Protein AF-A0A497XQN8-F1 (afdb_monomer)

InterPro domains:
  IPR003660 HAMP domain [PF00672] (72-119)
  IPR003660 HAMP domain [PS50885] (72-124)
  IPR003660 HAMP domain [SM00304] (72-124)

pLDDT: mean 87.76, std 8.22, range [44.38, 94.75]

Sequence (127 aa):
MSGKSVIKKIMSIVILGSVMGAAFVGMLTYFALVQGGVKDDLALRYSVGLAVFMELLWLVGPILGIKLMIEKLILSKINHITELMDKVSTGEVDVSVEVKGNDEIAQLAEAFEKIRLSIKALYEMVE

Solvent-accessible surface area (backbone atoms only — not comparable to full-atom values): 7000 Å² total; per-residue (Å²): 134,88,76,76,53,66,65,59,53,53,51,50,51,53,54,53,50,51,55,51,49,34,51,50,53,18,50,54,45,25,54,53,32,45,75,68,70,41,56,68,72,59,20,49,55,52,17,50,51,50,24,54,51,50,50,54,49,61,53,52,51,54,54,53,48,51,52,54,47,44,46,64,71,46,50,50,55,52,51,52,52,50,54,52,50,54,39,40,73,74,66,50,50,84,70,79,65,83,66,66,76,91,48,73,66,21,55,50,36,48,54,49,37,55,51,43,53,52,51,36,55,53,53,68,72,73,110

Structure (mmCIF, N/CA/C/O backbone):
data_AF-A0A497XQN8-F1
#
_entry.id   AF-A0A497XQN8-F1
#
loop_
_atom_site.group_PDB
_atom_site.id
_atom_site.type_symbol
_atom_site.label_atom_id
_atom_site.label_alt_id
_atom_site.label_comp_id
_atom_site.label_asym_id
_atom_site.label_entity_id
_atom_site.label_seq_id
_atom_site.pdbx_PDB_ins_code
_atom_site.Cartn_x
_atom_site.Cartn_y
_atom_site.Cartn_z
_atom_site.occupancy
_atom_site.B_iso_or_equiv
_atom_site.auth_seq_id
_atom_site.auth_comp_id
_atom_site.auth_asym_id
_atom_site.auth_atom_id
_ato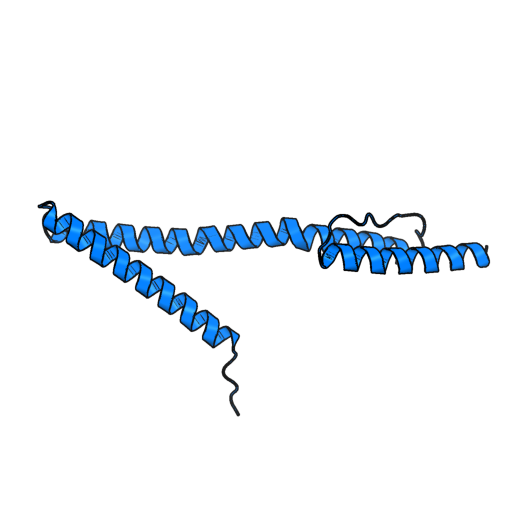m_site.pdbx_PDB_model_num
ATOM 1 N N . MET A 1 1 ? 29.308 -2.731 20.006 1.00 44.38 1 MET A N 1
ATOM 2 C CA . MET A 1 1 ? 29.040 -3.673 18.895 1.00 44.38 1 MET A CA 1
ATOM 3 C C . MET A 1 1 ? 28.025 -3.036 17.956 1.00 44.38 1 MET A C 1
ATOM 5 O O . MET A 1 1 ? 26.883 -2.848 18.346 1.00 44.38 1 MET A O 1
ATOM 9 N N . SER A 1 2 ? 28.461 -2.613 16.766 1.00 49.22 2 SER A N 1
ATOM 10 C CA . SER A 1 2 ? 27.615 -1.951 15.762 1.00 49.22 2 SER A CA 1
ATOM 11 C C . SER A 1 2 ? 26.771 -3.001 15.034 1.00 49.22 2 SER A C 1
ATOM 13 O O . SER A 1 2 ? 27.232 -3.644 14.089 1.00 49.22 2 SER A O 1
ATOM 15 N N . GLY A 1 3 ? 25.558 -3.247 15.532 1.00 52.50 3 GLY A N 1
ATOM 16 C CA . GLY A 1 3 ? 24.591 -4.117 14.872 1.00 52.50 3 GLY A CA 1
ATOM 17 C C . GLY A 1 3 ? 24.141 -3.468 13.569 1.00 52.50 3 GLY A C 1
ATOM 18 O O . GLY A 1 3 ? 23.325 -2.551 13.580 1.00 52.50 3 GLY A O 1
ATOM 19 N N . LYS A 1 4 ? 24.695 -3.905 12.433 1.00 60.03 4 LYS A N 1
ATOM 20 C CA . LYS A 1 4 ? 24.208 -3.496 11.111 1.00 60.03 4 LYS A CA 1
ATOM 21 C C . LYS A 1 4 ? 22.720 -3.859 11.030 1.00 60.03 4 LYS A C 1
ATOM 23 O O . LYS A 1 4 ? 22.386 -5.038 10.976 1.00 60.03 4 LYS A O 1
ATOM 28 N N . SER A 1 5 ? 21.852 -2.844 11.062 1.00 81.38 5 SER A N 1
ATOM 29 C CA . SER A 1 5 ? 20.394 -2.998 11.017 1.00 81.38 5 SER A CA 1
ATOM 30 C C . SER A 1 5 ? 19.988 -3.908 9.855 1.00 81.38 5 SER A C 1
ATOM 32 O O . SER A 1 5 ? 20.374 -3.667 8.708 1.00 81.38 5 SER A O 1
ATOM 34 N N . VAL A 1 6 ? 19.220 -4.959 10.154 1.00 79.19 6 VAL A N 1
ATOM 35 C CA . VAL A 1 6 ? 18.721 -5.944 9.177 1.00 79.19 6 VAL A CA 1
ATOM 36 C C . VAL A 1 6 ? 17.973 -5.248 8.035 1.00 79.19 6 VAL A C 1
ATOM 38 O O . VAL A 1 6 ? 18.141 -5.621 6.877 1.00 79.19 6 VAL A O 1
ATOM 41 N N . ILE A 1 7 ? 17.267 -4.154 8.339 1.00 73.88 7 ILE A N 1
ATOM 42 C CA . ILE A 1 7 ? 16.586 -3.303 7.355 1.00 73.88 7 ILE A CA 1
ATOM 43 C C . ILE A 1 7 ? 17.583 -2.731 6.342 1.00 73.88 7 ILE A C 1
ATOM 45 O O . ILE A 1 7 ? 17.346 -2.803 5.142 1.00 73.88 7 ILE A O 1
ATOM 49 N N . LYS A 1 8 ? 18.747 -2.238 6.789 1.00 79.88 8 LYS A N 1
ATOM 50 C CA . LYS A 1 8 ? 19.790 -1.714 5.889 1.00 79.88 8 LYS A CA 1
ATOM 51 C C . LYS A 1 8 ? 20.339 -2.803 4.964 1.00 79.88 8 LYS A C 1
ATOM 53 O O . LYS A 1 8 ? 20.665 -2.518 3.815 1.00 79.88 8 LYS A O 1
ATOM 58 N N . LYS A 1 9 ? 20.419 -4.048 5.445 1.00 82.94 9 LYS A N 1
ATOM 59 C CA . LYS A 1 9 ? 20.864 -5.200 4.648 1.00 82.94 9 LYS A CA 1
ATOM 60 C C . LYS A 1 9 ? 19.821 -5.580 3.592 1.00 82.94 9 LYS A C 1
ATOM 62 O O . LYS A 1 9 ? 20.185 -5.716 2.429 1.00 82.94 9 LYS A O 1
ATOM 67 N N . ILE A 1 10 ? 18.543 -5.666 3.968 1.00 77.56 10 ILE A N 1
ATOM 68 C CA . ILE A 1 10 ? 17.438 -5.932 3.030 1.00 77.56 10 ILE A CA 1
ATOM 69 C C . ILE A 1 10 ? 17.361 -4.824 1.975 1.00 77.56 10 ILE A C 1
ATOM 71 O O . ILE A 1 10 ? 17.403 -5.117 0.785 1.00 77.56 10 ILE A O 1
ATOM 75 N N . MET A 1 11 ? 17.372 -3.556 2.394 1.00 76.69 11 MET A N 1
ATOM 76 C CA . MET A 1 11 ? 17.374 -2.409 1.479 1.00 76.69 11 MET A CA 1
ATOM 77 C C . MET A 1 11 ? 18.563 -2.438 0.517 1.00 76.69 11 MET A C 1
ATOM 79 O O . MET A 1 11 ? 18.392 -2.174 -0.668 1.00 76.69 11 MET A O 1
ATOM 83 N N . SER A 1 12 ? 19.757 -2.811 0.995 1.00 83.19 12 SER A N 1
ATOM 84 C CA . SER A 1 12 ? 20.922 -2.943 0.115 1.00 83.19 12 SER A CA 1
ATOM 85 C C . SER A 1 12 ? 20.739 -4.033 -0.939 1.00 83.19 12 SER A C 1
ATOM 87 O O . SER A 1 12 ? 21.109 -3.811 -2.082 1.00 83.19 12 SER A O 1
ATOM 89 N N . ILE A 1 13 ? 20.122 -5.168 -0.591 1.00 86.38 13 ILE A N 1
ATOM 90 C CA . ILE A 1 13 ? 19.871 -6.270 -1.531 1.00 86.38 13 ILE A CA 1
ATOM 91 C C . ILE A 1 13 ? 18.842 -5.844 -2.583 1.00 86.38 13 ILE A C 1
ATOM 93 O O . ILE A 1 13 ? 19.046 -6.094 -3.767 1.00 86.38 13 ILE A O 1
ATOM 97 N N . VAL A 1 14 ? 17.768 -5.170 -2.162 1.00 82.12 14 VAL A N 1
ATOM 98 C CA . VAL A 1 14 ? 16.698 -4.712 -3.061 1.00 82.12 14 VAL A CA 1
ATOM 99 C C . VAL A 1 14 ? 17.218 -3.670 -4.050 1.00 82.12 14 VAL A C 1
ATOM 101 O O . VAL A 1 14 ? 17.009 -3.820 -5.250 1.00 82.12 14 VAL A O 1
ATOM 104 N N . ILE A 1 15 ? 17.944 -2.653 -3.572 1.00 84.12 15 ILE A N 1
ATOM 105 C CA . ILE A 1 15 ? 18.507 -1.611 -4.444 1.00 84.12 15 ILE A CA 1
ATOM 106 C C . ILE A 1 15 ? 19.513 -2.222 -5.421 1.00 84.12 15 ILE A C 1
ATOM 108 O O . ILE A 1 15 ? 19.459 -1.932 -6.614 1.00 84.12 15 ILE A O 1
ATOM 112 N N . LEU A 1 16 ? 20.407 -3.094 -4.941 1.00 87.81 16 LEU A N 1
ATOM 113 C CA . LEU A 1 16 ? 21.399 -3.734 -5.806 1.00 87.81 16 LEU A CA 1
ATOM 114 C C . LEU A 1 16 ? 20.725 -4.601 -6.878 1.00 87.81 16 LEU A C 1
ATOM 116 O O . LEU A 1 16 ? 21.114 -4.542 -8.040 1.00 87.81 16 LEU A O 1
ATOM 120 N N . GLY A 1 17 ? 19.697 -5.366 -6.498 1.00 86.38 17 GLY A N 1
ATOM 121 C CA . GLY A 1 17 ? 18.921 -6.196 -7.416 1.00 86.38 17 GLY A CA 1
ATOM 122 C C . GLY A 1 17 ? 18.180 -5.383 -8.478 1.00 86.38 17 GLY A C 1
ATOM 123 O O . GLY A 1 17 ? 18.216 -5.758 -9.646 1.00 86.38 17 GLY A O 1
ATOM 124 N N . SER A 1 18 ? 17.575 -4.254 -8.094 1.00 85.75 18 SER A N 1
ATOM 125 C CA . SER A 1 18 ? 16.883 -3.339 -9.016 1.00 85.75 18 SER A CA 1
ATOM 126 C C . SER A 1 18 ? 17.848 -2.765 -10.055 1.00 85.75 18 SER A C 1
ATOM 128 O O . SER A 1 18 ? 17.666 -2.957 -11.256 1.00 85.75 18 SER A O 1
ATOM 130 N N . VAL A 1 19 ? 18.970 -2.201 -9.593 1.00 88.19 19 VAL A N 1
ATOM 131 C CA . VAL A 1 19 ? 20.009 -1.634 -10.467 1.00 88.19 19 VAL A CA 1
ATOM 132 C C . VAL A 1 19 ? 20.600 -2.697 -11.396 1.00 88.19 19 VAL A C 1
ATOM 134 O O . VAL A 1 19 ? 20.778 -2.446 -12.588 1.00 88.19 19 VAL A O 1
ATOM 137 N N . MET A 1 20 ? 20.884 -3.897 -10.878 1.00 90.88 20 MET A N 1
ATOM 138 C CA . MET A 1 20 ? 21.375 -5.008 -11.697 1.00 90.88 20 MET A CA 1
ATOM 139 C C . MET A 1 20 ? 20.348 -5.457 -12.741 1.00 90.88 20 MET A C 1
ATOM 141 O O . MET A 1 20 ? 20.723 -5.711 -13.885 1.00 90.88 20 MET A O 1
ATOM 145 N N . GLY A 1 21 ? 19.069 -5.536 -12.370 1.00 87.94 21 GLY A N 1
ATOM 146 C CA . GLY A 1 21 ? 17.981 -5.877 -13.282 1.00 87.94 21 GLY A CA 1
ATOM 147 C C . GLY A 1 21 ? 17.843 -4.859 -14.412 1.00 87.94 21 GLY A C 1
ATOM 148 O O . GLY A 1 21 ? 17.831 -5.244 -15.581 1.00 87.94 21 GLY A O 1
ATOM 149 N N . ALA A 1 22 ? 17.831 -3.565 -14.087 1.00 88.44 22 ALA A N 1
ATOM 150 C CA . ALA A 1 22 ? 17.770 -2.497 -15.081 1.00 88.44 22 ALA A CA 1
ATOM 151 C C . ALA A 1 22 ? 18.981 -2.508 -16.022 1.00 88.44 22 ALA A C 1
ATOM 153 O O . ALA A 1 22 ? 18.818 -2.401 -17.239 1.00 88.44 22 ALA A O 1
ATOM 154 N N . ALA A 1 23 ? 20.189 -2.700 -15.483 1.00 89.94 23 ALA A N 1
ATOM 155 C CA . ALA A 1 23 ? 21.399 -2.826 -16.291 1.00 89.94 23 ALA A CA 1
ATOM 156 C C . ALA A 1 23 ? 21.329 -4.036 -17.236 1.00 89.94 23 ALA A C 1
ATOM 158 O O . ALA A 1 23 ? 21.678 -3.922 -18.411 1.00 89.94 23 ALA A O 1
ATOM 159 N N . PHE A 1 24 ? 20.831 -5.176 -16.750 1.00 92.75 24 PHE A N 1
ATOM 160 C CA . PHE A 1 24 ? 20.661 -6.387 -17.549 1.00 92.75 24 PHE A CA 1
ATOM 161 C C . PHE A 1 24 ? 19.637 -6.197 -18.676 1.00 92.75 24 PHE A C 1
ATOM 163 O O . PHE A 1 24 ? 19.925 -6.521 -19.827 1.00 92.75 24 PHE A O 1
ATOM 170 N N . VAL A 1 25 ? 18.474 -5.607 -18.384 1.00 89.94 25 VAL A N 1
ATOM 171 C CA . VAL A 1 25 ? 17.455 -5.289 -19.400 1.00 89.94 25 VAL A CA 1
ATOM 172 C C . VAL A 1 25 ? 17.994 -4.289 -20.423 1.00 89.94 25 VAL A C 1
ATOM 174 O O . VAL A 1 25 ? 17.831 -4.499 -21.626 1.00 89.94 25 VAL A O 1
ATOM 177 N N . GLY A 1 26 ? 18.686 -3.238 -19.976 1.00 92.00 26 GLY A N 1
ATOM 178 C CA . GLY A 1 26 ? 19.340 -2.275 -20.863 1.00 92.00 26 GLY A CA 1
ATOM 179 C C . GLY A 1 26 ? 20.362 -2.945 -21.782 1.00 92.00 26 GLY A C 1
ATOM 180 O O . GLY A 1 26 ? 20.351 -2.716 -22.991 1.00 92.00 26 GLY A O 1
ATOM 181 N N . MET A 1 27 ? 21.185 -3.844 -21.240 1.00 94.00 27 MET A N 1
ATOM 182 C CA . MET A 1 27 ? 22.154 -4.626 -22.009 1.00 94.00 27 MET A CA 1
ATOM 183 C C . MET A 1 27 ? 21.470 -5.517 -23.054 1.00 94.00 27 MET A C 1
ATOM 185 O O . MET A 1 27 ? 21.839 -5.468 -24.225 1.00 94.00 27 MET A O 1
ATOM 189 N N . LEU A 1 28 ? 20.446 -6.287 -22.674 1.00 94.19 28 LEU A N 1
ATOM 190 C CA . LEU A 1 28 ? 19.702 -7.137 -23.613 1.00 94.19 28 LEU A CA 1
ATOM 191 C C . LEU A 1 28 ? 19.049 -6.324 -24.733 1.00 94.19 28 LEU A C 1
ATOM 193 O O . LEU A 1 28 ? 19.123 -6.703 -25.901 1.00 94.19 28 LEU A O 1
ATOM 197 N N . THR A 1 29 ? 18.451 -5.186 -24.383 1.00 92.50 29 THR A N 1
ATOM 198 C CA . THR A 1 29 ? 17.802 -4.296 -25.352 1.00 92.50 29 THR A CA 1
ATOM 199 C C . THR A 1 29 ? 18.828 -3.706 -26.318 1.00 92.50 29 THR A C 1
ATOM 201 O O . THR A 1 29 ? 18.582 -3.655 -27.520 1.00 92.50 29 THR A O 1
ATOM 204 N N . TYR A 1 30 ? 20.006 -3.319 -25.819 1.00 94.31 30 TYR A N 1
ATOM 205 C CA . TYR A 1 30 ? 21.114 -2.860 -26.657 1.00 94.31 30 TYR A CA 1
ATOM 206 C C . TYR A 1 30 ? 21.540 -3.932 -27.667 1.00 94.31 30 TYR A C 1
ATOM 208 O O . TYR A 1 30 ? 21.566 -3.663 -28.867 1.00 94.31 30 TYR A O 1
ATOM 216 N N . PHE A 1 31 ? 21.802 -5.158 -27.201 1.00 94.62 31 PHE A N 1
ATOM 217 C CA . PHE A 1 31 ? 22.186 -6.263 -28.084 1.00 94.62 31 PHE A CA 1
ATOM 218 C C . PHE A 1 31 ? 21.113 -6.572 -29.130 1.00 94.62 31 PHE A C 1
ATOM 220 O O . PHE A 1 31 ? 21.446 -6.775 -30.298 1.00 94.62 31 PHE A O 1
ATOM 227 N N . ALA A 1 32 ? 19.838 -6.564 -28.739 1.00 94.00 32 ALA A N 1
ATOM 228 C CA . ALA A 1 32 ? 18.729 -6.783 -29.660 1.00 94.00 32 ALA A CA 1
ATOM 229 C C . ALA A 1 32 ? 18.659 -5.702 -30.757 1.00 94.00 32 ALA A C 1
ATOM 231 O O . ALA A 1 32 ? 18.450 -6.025 -31.925 1.00 94.00 32 ALA A O 1
ATOM 232 N N . LEU A 1 33 ? 18.881 -4.430 -30.408 1.00 93.62 33 LEU A N 1
ATOM 233 C CA . LEU A 1 33 ? 18.865 -3.318 -31.366 1.00 93.62 33 LEU A CA 1
ATOM 234 C C . LEU A 1 33 ? 20.049 -3.368 -32.340 1.00 93.62 33 LEU A C 1
ATOM 236 O O . LEU A 1 33 ? 19.856 -3.166 -33.539 1.00 93.62 33 LEU A O 1
ATOM 240 N N . VAL A 1 34 ? 21.250 -3.683 -31.846 1.00 93.88 34 VAL A N 1
ATOM 241 C CA . VAL A 1 34 ? 22.446 -3.837 -32.692 1.00 93.88 34 VAL A CA 1
ATOM 242 C C . VAL A 1 34 ? 22.272 -5.004 -33.669 1.00 93.88 34 VAL A C 1
ATOM 244 O O . VAL A 1 34 ? 22.537 -4.849 -34.860 1.00 93.88 34 VAL A O 1
ATOM 247 N N . GLN A 1 35 ? 21.745 -6.150 -33.214 1.00 93.38 35 GLN A N 1
ATOM 248 C CA . GLN A 1 35 ? 21.421 -7.273 -34.109 1.00 93.38 35 GLN A CA 1
ATOM 249 C C . GLN A 1 35 ? 20.348 -6.914 -35.148 1.00 93.38 35 GLN A C 1
ATOM 251 O O . GLN A 1 35 ? 20.381 -7.423 -36.265 1.00 93.38 35 GLN A O 1
ATOM 256 N N . GLY A 1 36 ? 19.428 -6.009 -34.807 1.00 92.50 36 GLY A N 1
ATOM 257 C CA . GLY A 1 36 ? 18.419 -5.471 -35.721 1.00 92.50 36 GLY A CA 1
ATOM 258 C C . GLY A 1 36 ? 18.949 -4.470 -36.758 1.00 92.50 36 GLY A C 1
ATOM 259 O O . GLY A 1 36 ? 18.154 -3.942 -37.533 1.00 92.50 36 GLY A O 1
ATOM 260 N N . GLY A 1 37 ? 20.256 -4.182 -36.782 1.00 92.44 37 GLY A N 1
ATOM 261 C CA . GLY A 1 37 ? 20.874 -3.254 -37.737 1.00 92.44 37 GLY A CA 1
ATOM 262 C C . GLY A 1 37 ? 20.723 -1.772 -37.374 1.00 92.44 37 GLY A C 1
ATOM 263 O O . GLY A 1 37 ? 20.950 -0.901 -38.218 1.00 92.44 37 GLY A O 1
ATOM 264 N N . VAL A 1 38 ? 20.338 -1.460 -36.133 1.00 92.81 38 VAL A N 1
ATOM 265 C CA . VAL A 1 38 ? 20.303 -0.081 -35.628 1.00 92.81 38 VAL A CA 1
ATOM 266 C C . VAL A 1 38 ? 21.735 0.397 -35.378 1.00 92.81 38 VAL A C 1
ATOM 268 O O . VAL A 1 38 ? 22.544 -0.327 -34.811 1.00 92.81 38 VAL A O 1
ATOM 271 N N . LYS A 1 39 ? 22.053 1.636 -35.780 1.00 94.19 39 LYS A N 1
ATOM 272 C CA . LYS A 1 39 ? 23.372 2.248 -35.537 1.00 94.19 39 LYS A CA 1
ATOM 273 C C . LYS A 1 39 ? 23.709 2.258 -34.040 1.00 94.19 39 LYS A C 1
ATOM 275 O O . LYS A 1 39 ? 22.853 2.630 -33.241 1.00 94.19 39 LYS A O 1
ATOM 280 N N . ASP A 1 40 ? 24.962 1.971 -33.691 1.00 90.12 40 ASP A N 1
ATOM 281 C CA . ASP A 1 40 ? 25.424 1.815 -32.300 1.00 90.12 40 ASP A CA 1
ATOM 282 C C . ASP A 1 40 ? 25.101 3.008 -31.383 1.00 90.12 40 ASP A C 1
ATOM 284 O O . ASP A 1 40 ? 24.649 2.804 -30.257 1.00 90.12 40 ASP A O 1
ATOM 288 N N . ASP A 1 41 ? 25.267 4.248 -31.870 1.00 89.94 41 ASP A N 1
ATOM 289 C CA . ASP A 1 41 ? 24.864 5.486 -31.167 1.00 89.94 41 ASP A CA 1
ATOM 290 C C . ASP A 1 41 ? 23.388 5.421 -30.756 1.00 89.94 41 ASP A C 1
ATOM 292 O O . ASP A 1 41 ? 23.019 5.603 -29.593 1.00 89.94 41 ASP A O 1
ATOM 296 N N . LEU A 1 42 ? 22.540 5.110 -31.733 1.00 90.75 42 LEU A N 1
ATOM 297 C CA . LEU A 1 42 ? 21.099 5.158 -31.578 1.00 90.75 42 LEU A CA 1
ATOM 298 C C . LEU A 1 42 ? 20.607 3.993 -30.710 1.00 90.75 42 LEU A C 1
ATOM 300 O O . LEU A 1 42 ? 19.728 4.176 -29.866 1.00 90.75 42 LEU A O 1
ATOM 304 N N . ALA A 1 43 ? 21.221 2.818 -30.867 1.00 91.38 43 ALA A N 1
ATOM 305 C CA . ALA A 1 43 ? 20.957 1.638 -30.053 1.00 91.38 43 ALA A CA 1
ATOM 306 C C . ALA A 1 43 ? 21.264 1.891 -28.569 1.00 91.38 43 ALA A C 1
ATOM 308 O O . ALA A 1 43 ? 20.458 1.527 -27.712 1.00 91.38 43 ALA A O 1
ATOM 309 N N . LEU A 1 44 ? 22.383 2.561 -28.262 1.00 91.31 44 LEU A N 1
ATOM 310 C CA . LEU A 1 44 ? 22.759 2.926 -26.893 1.00 91.31 44 LEU A CA 1
ATOM 311 C C . LEU A 1 44 ? 21.757 3.912 -26.271 1.00 91.31 44 LEU A C 1
ATOM 313 O O . LEU A 1 44 ? 21.338 3.746 -25.125 1.00 91.31 44 LEU A O 1
ATOM 317 N N . ARG A 1 45 ? 21.349 4.941 -27.023 1.00 91.88 45 ARG A N 1
ATOM 318 C CA . ARG A 1 45 ? 20.415 5.963 -26.518 1.00 91.88 45 ARG A CA 1
ATOM 319 C C . ARG A 1 45 ? 19.047 5.367 -26.194 1.00 91.88 45 ARG A C 1
ATOM 321 O O . ARG A 1 45 ? 18.492 5.676 -25.139 1.00 91.88 45 ARG A O 1
ATOM 328 N N . TYR A 1 46 ? 18.521 4.495 -27.056 1.00 91.50 46 TYR A N 1
ATOM 329 C CA . TYR A 1 46 ? 17.239 3.835 -26.805 1.00 91.50 46 TYR A CA 1
ATOM 330 C C . TYR A 1 46 ? 17.308 2.821 -25.662 1.00 91.50 46 TYR A C 1
ATOM 332 O O . TYR A 1 46 ? 16.408 2.808 -24.822 1.00 91.50 46 TYR A O 1
ATOM 340 N N . SER A 1 47 ? 18.363 2.005 -25.590 1.00 91.50 47 SER A N 1
ATOM 341 C CA . SER A 1 47 ? 18.484 0.979 -24.550 1.00 91.50 47 SER A CA 1
ATOM 342 C C . SER A 1 47 ? 18.628 1.579 -23.149 1.00 91.50 47 SER A C 1
ATOM 344 O O . SER A 1 47 ? 17.936 1.154 -22.223 1.00 91.50 47 SER A O 1
ATOM 346 N N . VAL A 1 48 ? 19.461 2.613 -22.998 1.00 91.25 48 VAL A N 1
ATOM 347 C CA . VAL A 1 48 ? 19.637 3.329 -21.727 1.00 91.25 48 VAL A CA 1
ATOM 348 C C . VAL A 1 48 ? 18.373 4.103 -21.365 1.00 91.25 48 VAL A C 1
ATOM 350 O O . VAL A 1 48 ? 17.925 4.033 -20.222 1.00 91.25 48 VAL A O 1
ATOM 353 N N . GLY A 1 49 ? 17.765 4.804 -22.328 1.00 91.06 49 GLY A N 1
ATOM 354 C CA . GLY A 1 49 ? 16.531 5.555 -22.093 1.00 91.06 49 GLY A CA 1
ATOM 355 C C . GLY A 1 49 ? 15.395 4.663 -21.586 1.00 91.06 49 GLY A C 1
ATOM 356 O O . GLY A 1 49 ? 14.723 5.011 -20.616 1.00 91.06 49 GLY A O 1
ATOM 357 N N . LEU A 1 50 ? 15.225 3.484 -22.188 1.00 87.94 50 LEU A N 1
ATOM 358 C CA . LEU A 1 50 ? 14.194 2.526 -21.797 1.00 87.94 50 LEU A CA 1
ATOM 359 C C . LEU A 1 50 ? 14.495 1.875 -20.440 1.00 87.94 50 LEU A C 1
ATOM 361 O O . LEU A 1 50 ? 13.587 1.750 -19.623 1.00 87.94 50 LEU A O 1
ATOM 365 N N . ALA A 1 51 ? 15.756 1.530 -20.161 1.00 89.50 51 ALA A N 1
ATOM 366 C CA . ALA A 1 51 ? 16.160 0.984 -18.864 1.00 89.50 51 ALA A CA 1
ATOM 367 C C . ALA A 1 51 ? 15.908 1.974 -17.713 1.00 89.50 51 ALA A C 1
ATOM 369 O O . ALA A 1 51 ? 15.334 1.597 -16.694 1.00 89.50 51 ALA A O 1
ATOM 370 N N . VAL A 1 52 ? 16.265 3.251 -17.895 1.00 89.56 52 VAL A N 1
ATOM 371 C CA . VAL A 1 52 ? 16.009 4.305 -16.898 1.00 89.56 52 VAL A CA 1
ATOM 372 C C . VAL A 1 52 ? 14.510 4.546 -16.722 1.00 89.56 52 VAL A C 1
ATOM 374 O O . VAL A 1 52 ? 14.035 4.676 -15.597 1.00 89.56 52 VAL A O 1
ATOM 377 N N . PHE A 1 53 ? 13.749 4.582 -17.817 1.00 89.12 53 PHE A N 1
ATOM 378 C CA . PHE A 1 53 ? 12.300 4.764 -17.756 1.00 89.12 53 PHE A CA 1
ATOM 379 C C . PHE A 1 53 ? 11.602 3.623 -17.003 1.00 89.12 53 PHE A C 1
ATOM 381 O O . PHE A 1 53 ? 10.749 3.879 -16.152 1.00 89.12 53 PHE A O 1
ATOM 388 N N . MET A 1 54 ? 11.998 2.375 -17.267 1.00 84.56 54 MET A N 1
ATOM 389 C CA . MET A 1 54 ? 11.478 1.204 -16.559 1.00 84.56 54 MET A CA 1
ATOM 390 C C . MET A 1 54 ? 11.850 1.220 -15.075 1.00 84.56 54 MET A C 1
ATOM 392 O O . MET A 1 54 ? 10.987 0.949 -14.244 1.00 84.56 54 MET A O 1
ATOM 396 N N . GLU A 1 55 ? 13.084 1.600 -14.729 1.00 85.38 55 GLU A N 1
ATOM 397 C CA . GLU A 1 55 ? 13.523 1.723 -13.332 1.00 85.38 55 GLU A CA 1
ATOM 398 C C . GLU A 1 55 ? 12.693 2.771 -12.570 1.00 85.38 55 GLU A C 1
ATOM 400 O O . GLU A 1 55 ? 12.243 2.530 -11.449 1.00 85.38 55 GLU A O 1
ATOM 405 N N . LEU A 1 56 ? 12.416 3.919 -13.198 1.00 86.62 56 LEU A N 1
ATOM 406 C CA . LEU A 1 56 ? 11.577 4.967 -12.611 1.00 86.62 56 LEU A CA 1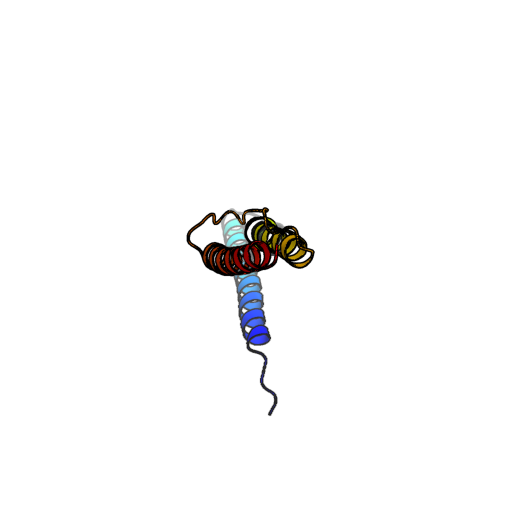
ATOM 407 C C . LEU A 1 56 ? 10.126 4.506 -12.420 1.00 86.62 56 LEU A C 1
ATOM 409 O O . LEU A 1 56 ? 9.548 4.730 -11.353 1.00 86.62 56 LEU A O 1
ATOM 413 N N . LEU A 1 57 ? 9.540 3.839 -13.419 1.00 84.75 57 LEU A N 1
ATOM 414 C CA . LEU A 1 57 ? 8.191 3.274 -13.309 1.00 84.75 57 LEU A CA 1
ATOM 415 C C . LEU A 1 57 ? 8.104 2.210 -12.207 1.00 84.75 57 LEU A C 1
ATOM 417 O O . LEU A 1 57 ? 7.139 2.201 -11.438 1.00 84.75 57 LEU A O 1
ATOM 421 N N . TRP A 1 58 ? 9.113 1.342 -12.114 1.00 80.31 58 TRP A N 1
ATOM 422 C CA . TRP A 1 58 ? 9.177 0.261 -11.132 1.00 80.31 58 TRP A CA 1
ATOM 423 C C . TRP A 1 58 ? 9.414 0.751 -9.703 1.00 80.31 58 TRP A C 1
ATOM 425 O O . TRP A 1 58 ? 8.975 0.113 -8.751 1.00 80.31 58 TRP A O 1
ATOM 435 N N . LEU A 1 59 ? 10.063 1.897 -9.518 1.00 79.00 59 LEU A N 1
ATOM 436 C CA . LEU A 1 59 ? 10.169 2.517 -8.199 1.00 79.00 59 LEU A CA 1
ATOM 437 C C . LEU A 1 59 ? 8.847 3.160 -7.782 1.00 79.00 59 LEU A C 1
ATOM 439 O O . LEU A 1 59 ? 8.357 2.924 -6.681 1.00 79.00 59 LEU A O 1
ATOM 443 N N . VAL A 1 60 ? 8.242 3.968 -8.649 1.00 80.38 60 VAL A N 1
ATOM 444 C CA . VAL A 1 60 ? 7.097 4.800 -8.254 1.00 80.38 60 VAL A CA 1
ATOM 445 C C . VAL A 1 60 ? 5.803 3.987 -8.148 1.00 80.38 60 VAL A C 1
ATOM 447 O O . VAL A 1 60 ? 5.057 4.143 -7.180 1.00 80.38 60 VAL A O 1
ATOM 450 N N . GLY A 1 61 ? 5.536 3.096 -9.107 1.00 82.81 61 GLY A N 1
ATOM 451 C CA . GLY A 1 61 ? 4.270 2.360 -9.193 1.00 82.81 61 GLY A CA 1
ATOM 452 C C . GLY A 1 61 ? 4.004 1.438 -7.993 1.00 82.81 61 GLY A C 1
ATOM 453 O O . GLY A 1 61 ? 3.013 1.636 -7.291 1.00 82.81 61 GLY A O 1
ATOM 454 N N . PRO A 1 62 ? 4.878 0.457 -7.709 1.00 83.25 62 PRO A N 1
ATOM 455 C CA . PRO A 1 62 ? 4.738 -0.461 -6.582 1.00 83.25 62 PRO A CA 1
ATOM 456 C C . PRO A 1 62 ? 4.739 0.239 -5.223 1.00 83.25 62 PRO A C 1
ATOM 458 O O . PRO A 1 62 ? 3.956 -0.142 -4.358 1.00 83.25 62 PRO A O 1
ATOM 461 N N . ILE A 1 63 ? 5.559 1.279 -5.026 1.00 81.75 63 ILE A N 1
ATOM 462 C CA . ILE A 1 63 ? 5.589 2.020 -3.753 1.00 81.75 63 ILE A CA 1
ATOM 463 C C . ILE A 1 63 ? 4.236 2.690 -3.495 1.00 81.75 63 ILE A C 1
ATOM 465 O O . ILE A 1 63 ? 3.658 2.526 -2.418 1.00 81.75 63 ILE A O 1
ATOM 469 N N . LEU A 1 64 ? 3.703 3.412 -4.486 1.00 83.31 64 LEU A N 1
ATOM 470 C CA . LEU A 1 64 ? 2.389 4.043 -4.365 1.00 83.31 64 LEU A CA 1
ATOM 471 C C . LEU A 1 64 ? 1.271 2.999 -4.250 1.00 83.31 64 LEU A C 1
ATOM 473 O O . LEU A 1 64 ? 0.367 3.163 -3.432 1.00 83.31 64 LEU A O 1
ATOM 477 N N . GLY A 1 65 ? 1.358 1.906 -5.009 1.00 87.06 65 GLY A N 1
ATOM 478 C CA . GLY A 1 65 ? 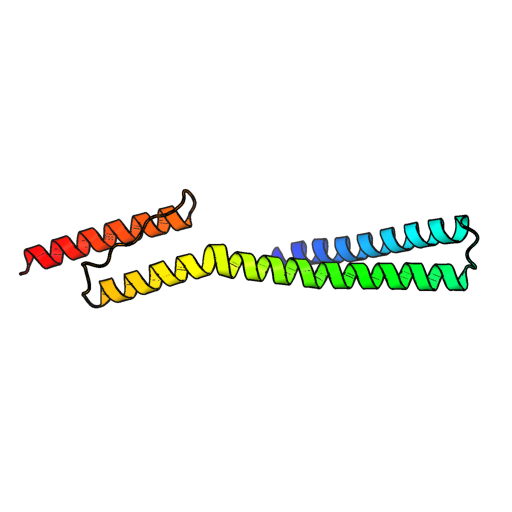0.399 0.805 -4.964 1.00 87.06 65 GLY A CA 1
ATOM 479 C C . GLY A 1 65 ? 0.320 0.159 -3.582 1.00 87.06 65 GLY A C 1
ATOM 480 O O . GLY A 1 65 ? -0.764 0.070 -3.008 1.00 87.06 65 GLY A O 1
ATOM 481 N N . ILE A 1 66 ? 1.465 -0.215 -3.006 1.00 87.00 66 ILE A N 1
ATOM 482 C CA . ILE A 1 66 ? 1.538 -0.805 -1.664 1.00 87.00 66 ILE A CA 1
ATOM 483 C C . ILE A 1 66 ? 1.023 0.183 -0.616 1.00 87.00 66 ILE A C 1
ATOM 485 O O . ILE A 1 66 ? 0.246 -0.217 0.250 1.00 87.00 66 ILE A O 1
ATOM 489 N N . LYS A 1 67 ? 1.384 1.473 -0.708 1.00 84.31 67 LYS A N 1
ATOM 490 C CA . LYS A 1 67 ? 0.863 2.502 0.206 1.00 84.31 67 LYS A CA 1
ATOM 491 C C . LYS A 1 67 ? -0.666 2.535 0.191 1.00 84.31 67 LYS A C 1
ATOM 493 O O . LYS A 1 67 ? -1.283 2.449 1.249 1.00 84.31 67 LYS A O 1
ATOM 498 N N . LEU A 1 68 ? -1.270 2.620 -0.995 1.00 89.69 68 LEU A N 1
ATOM 499 C CA . LEU A 1 68 ? -2.728 2.666 -1.146 1.00 89.69 68 LEU A CA 1
ATOM 500 C C . LEU A 1 68 ? -3.399 1.375 -0.665 1.00 89.69 68 LEU A C 1
ATOM 502 O O . LEU A 1 68 ? -4.472 1.425 -0.064 1.00 89.69 68 LEU A O 1
ATOM 506 N N . MET A 1 69 ? -2.766 0.221 -0.891 1.00 89.19 69 MET A N 1
ATOM 507 C CA . MET A 1 69 ? -3.260 -1.059 -0.389 1.00 89.19 69 MET A CA 1
ATOM 508 C C . MET A 1 69 ? -3.232 -1.120 1.137 1.00 89.19 69 MET A C 1
ATOM 510 O O . MET A 1 69 ? -4.242 -1.485 1.726 1.00 89.19 69 MET A O 1
ATOM 514 N N . ILE A 1 70 ? -2.132 -0.730 1.787 1.00 89.94 70 ILE A N 1
ATOM 515 C CA . ILE A 1 70 ? -2.044 -0.694 3.257 1.00 89.94 70 ILE A CA 1
ATOM 516 C C . ILE A 1 70 ? -3.101 0.254 3.827 1.00 89.94 70 ILE A C 1
ATOM 518 O O . ILE A 1 70 ? -3.817 -0.101 4.764 1.00 89.94 70 ILE A O 1
ATOM 522 N N . GLU A 1 71 ? -3.231 1.441 3.240 1.00 88.94 71 GLU A N 1
ATOM 523 C CA . GLU A 1 71 ? -4.176 2.461 3.688 1.00 88.94 71 GLU A CA 1
ATOM 524 C C . GLU A 1 71 ? -5.625 1.955 3.623 1.00 88.94 71 GLU A C 1
ATOM 526 O O . GLU A 1 71 ? -6.374 2.059 4.598 1.00 88.94 71 GLU A O 1
ATOM 531 N N . LYS A 1 72 ? -5.995 1.301 2.517 1.00 89.06 72 LYS A N 1
ATOM 532 C CA . LYS A 1 72 ? -7.355 0.797 2.298 1.00 89.06 72 LYS A CA 1
ATOM 533 C C . LYS A 1 72 ? -7.656 -0.522 3.014 1.00 89.06 72 LYS A C 1
ATOM 535 O O . LYS A 1 72 ? -8.773 -0.715 3.482 1.00 89.06 72 LYS A O 1
ATOM 540 N N . LEU A 1 73 ? -6.704 -1.451 3.051 1.00 86.94 73 LEU A N 1
ATOM 541 C CA . LEU A 1 73 ? -6.935 -2.809 3.552 1.00 86.94 73 LEU A CA 1
ATOM 542 C C . LEU A 1 73 ? -6.681 -2.932 5.051 1.00 86.94 73 LEU A C 1
ATOM 544 O O . LEU A 1 73 ? -7.351 -3.730 5.696 1.00 86.94 73 LEU A O 1
ATOM 548 N N . ILE A 1 74 ? -5.744 -2.152 5.594 1.00 90.81 74 ILE A N 1
ATOM 549 C CA . ILE A 1 74 ? -5.298 -2.278 6.985 1.00 90.81 74 ILE A CA 1
ATOM 550 C C . ILE A 1 74 ? -5.699 -1.036 7.776 1.00 90.81 74 ILE A C 1
ATOM 552 O O . ILE A 1 74 ? -6.520 -1.131 8.688 1.00 90.81 74 ILE A O 1
ATOM 556 N N . LEU A 1 75 ? -5.166 0.138 7.416 1.00 92.12 75 LEU A N 1
ATOM 557 C CA . LEU A 1 75 ? -5.317 1.345 8.241 1.00 92.12 75 LEU A CA 1
ATOM 558 C C . LEU A 1 75 ? -6.777 1.776 8.373 1.00 92.12 75 LEU A C 1
ATOM 560 O O . LEU A 1 75 ? -7.206 2.109 9.471 1.00 92.12 75 LEU A O 1
ATOM 564 N N . SER A 1 76 ? -7.562 1.706 7.296 1.00 90.25 76 SER A N 1
ATOM 565 C CA . SER A 1 76 ? -8.990 2.034 7.352 1.00 90.25 76 SER A CA 1
ATOM 566 C C . SER A 1 76 ? -9.761 1.159 8.349 1.00 90.25 76 SER A C 1
ATOM 568 O O . SER A 1 76 ? -10.585 1.682 9.096 1.00 90.25 76 SER A O 1
ATOM 570 N N . LYS A 1 77 ? -9.476 -0.150 8.407 1.00 90.00 77 LYS A N 1
ATOM 571 C CA . LYS A 1 77 ? -10.129 -1.065 9.356 1.00 90.00 77 LYS A CA 1
ATOM 572 C C . LYS A 1 77 ? -9.685 -0.796 10.792 1.00 90.00 77 LYS A C 1
ATOM 574 O O . LYS A 1 77 ? -10.525 -0.762 11.683 1.00 90.00 77 LYS A O 1
ATOM 579 N N . ILE A 1 78 ? -8.384 -0.581 11.003 1.00 92.69 78 ILE A N 1
ATOM 580 C CA . ILE A 1 78 ? -7.834 -0.264 12.327 1.00 92.69 78 ILE A CA 1
ATOM 581 C C . ILE A 1 78 ? -8.430 1.043 12.849 1.00 92.69 78 ILE A C 1
ATOM 583 O O . ILE A 1 78 ? -8.923 1.068 13.969 1.00 92.69 78 ILE A O 1
ATOM 587 N N . ASN A 1 79 ? -8.449 2.099 12.033 1.00 93.50 79 ASN A N 1
ATOM 588 C CA . ASN A 1 79 ? -9.011 3.390 12.429 1.00 93.50 79 ASN A CA 1
ATOM 589 C C . ASN A 1 79 ? -10.491 3.269 12.800 1.00 93.50 79 ASN A C 1
ATOM 591 O O . ASN A 1 79 ? -10.906 3.838 13.801 1.00 93.50 79 ASN A O 1
ATOM 595 N N . HIS A 1 80 ? -11.265 2.477 12.053 1.00 90.81 80 HIS A N 1
ATOM 596 C CA . HIS A 1 80 ? -12.669 2.241 12.381 1.00 90.81 80 HIS A CA 1
ATOM 597 C C . HIS A 1 80 ? -12.852 1.546 13.741 1.00 90.81 80 HIS A C 1
ATOM 599 O O . HIS A 1 80 ? -13.693 1.956 14.536 1.00 90.81 80 HIS A O 1
ATOM 605 N N . ILE A 1 81 ? -12.044 0.522 14.036 1.00 91.81 81 ILE A N 1
ATOM 606 C CA . ILE A 1 81 ? -12.060 -0.153 15.342 1.00 91.81 81 ILE A CA 1
ATOM 607 C C . ILE A 1 81 ? -11.673 0.828 16.458 1.00 91.81 81 ILE A C 1
ATOM 609 O O . ILE A 1 81 ? -12.335 0.862 17.493 1.00 91.81 81 ILE A O 1
ATOM 613 N N . THR A 1 82 ? -10.641 1.647 16.240 1.00 93.44 82 THR A N 1
ATOM 614 C CA . THR A 1 82 ? -10.210 2.677 17.195 1.00 93.44 82 THR A CA 1
ATOM 615 C C . THR A 1 82 ? -11.326 3.682 17.479 1.00 93.44 82 THR A C 1
ATOM 617 O O . THR A 1 82 ? -11.602 3.956 18.640 1.00 93.44 82 THR A O 1
ATOM 620 N N . GLU A 1 83 ? -12.015 4.180 16.450 1.00 93.81 83 GLU A N 1
ATOM 621 C CA . GLU A 1 83 ? -13.148 5.103 16.613 1.00 93.81 83 GLU A CA 1
ATOM 622 C C . GLU A 1 83 ? -14.291 4.489 17.429 1.00 93.81 83 GLU A C 1
ATOM 624 O O . GLU A 1 83 ? -14.880 5.158 18.277 1.00 93.81 83 GLU A O 1
ATOM 629 N N . LEU A 1 84 ? -14.619 3.215 17.191 1.00 92.12 84 LEU A N 1
ATOM 630 C CA . LEU A 1 84 ? -15.639 2.520 17.979 1.00 92.12 84 LEU A CA 1
ATOM 631 C C . LEU A 1 84 ? -15.199 2.343 19.432 1.00 92.12 84 LEU A C 1
ATOM 633 O O . LEU A 1 84 ? -16.004 2.535 20.340 1.00 92.12 84 LEU A O 1
ATOM 637 N N . MET A 1 85 ? -13.930 2.015 19.663 1.00 91.00 85 MET A N 1
ATOM 638 C CA . MET A 1 85 ? -13.404 1.851 21.013 1.00 91.00 85 MET A CA 1
ATOM 639 C C . MET A 1 85 ? -13.372 3.177 21.784 1.00 91.00 85 MET A C 1
ATOM 641 O O . MET A 1 85 ? -13.695 3.185 22.972 1.00 91.00 85 MET A O 1
ATOM 645 N N . ASP A 1 86 ? -13.060 4.293 21.118 1.00 93.88 86 ASP A N 1
ATOM 646 C CA . ASP A 1 86 ? -13.147 5.632 21.713 1.00 93.88 86 ASP A CA 1
ATOM 647 C C . ASP A 1 86 ? -14.576 5.921 22.195 1.00 93.88 86 ASP A C 1
ATOM 649 O O . ASP A 1 86 ? -14.757 6.325 23.343 1.00 93.88 86 ASP A O 1
ATOM 653 N N . LYS A 1 87 ? -15.601 5.610 21.389 1.00 92.19 87 LYS A N 1
ATOM 654 C CA . LYS A 1 87 ? -17.014 5.757 21.793 1.00 92.19 87 LYS A CA 1
ATOM 655 C C . LYS A 1 87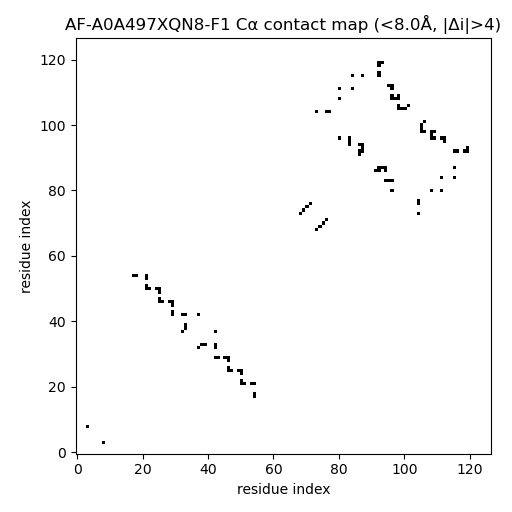 ? -17.382 4.888 22.996 1.00 92.19 87 LYS A C 1
ATOM 657 O O . LYS A 1 87 ? -18.010 5.360 23.945 1.00 92.19 87 LYS A O 1
ATOM 662 N N . VAL A 1 88 ? -16.951 3.626 22.996 1.00 91.38 88 VAL A N 1
ATOM 663 C CA . VAL A 1 88 ? -17.162 2.722 24.138 1.00 91.38 88 VAL A CA 1
ATOM 664 C C . VAL A 1 88 ? -16.484 3.276 25.394 1.00 91.38 88 VAL A C 1
ATOM 666 O O . VAL A 1 88 ? -17.057 3.210 26.482 1.00 91.38 88 VAL A O 1
ATOM 669 N N . SER A 1 89 ? -15.296 3.874 25.256 1.00 88.75 89 SER A N 1
ATOM 670 C CA . SER A 1 89 ? -14.566 4.479 26.377 1.00 88.75 89 SER A CA 1
ATOM 671 C C . SER A 1 89 ? -15.274 5.700 26.976 1.00 88.75 89 SER A C 1
ATOM 673 O O . SER A 1 89 ? -15.134 5.956 28.172 1.00 88.75 89 SER A O 1
ATOM 675 N N . THR A 1 90 ? -16.080 6.415 26.184 1.00 91.56 90 THR A N 1
ATOM 676 C CA . THR A 1 90 ? -16.886 7.560 26.634 1.00 91.56 90 THR A CA 1
ATOM 677 C C . THR A 1 90 ? -18.270 7.166 27.159 1.00 91.56 90 THR A C 1
ATOM 679 O O . THR A 1 90 ? -19.068 8.043 27.480 1.00 91.56 90 THR A O 1
ATOM 682 N N . GLY A 1 91 ? -18.556 5.864 27.281 1.00 88.00 91 GLY A N 1
ATOM 683 C CA . GLY A 1 91 ? -19.808 5.334 27.833 1.00 88.00 91 GLY A CA 1
ATOM 684 C C . GLY A 1 91 ? -20.872 4.981 26.791 1.00 88.00 91 GLY A C 1
ATOM 685 O O . GLY A 1 91 ? -21.939 4.495 27.158 1.00 88.00 91 GLY A O 1
ATOM 686 N N . GLU A 1 92 ? -20.598 5.148 25.493 1.00 90.50 92 GLU A N 1
ATOM 687 C CA . GLU A 1 92 ? -21.495 4.683 24.429 1.00 90.50 92 GLU A CA 1
ATOM 688 C C . GLU A 1 92 ? -21.314 3.171 24.223 1.00 90.50 92 GLU A C 1
ATOM 690 O O . GLU A 1 92 ? -20.590 2.719 23.336 1.00 90.50 92 GLU A O 1
ATOM 695 N N . VAL A 1 93 ? -21.948 2.358 25.068 1.00 88.81 93 VAL A N 1
ATOM 696 C CA . VAL A 1 93 ? -21.725 0.899 25.094 1.00 88.81 93 VAL A CA 1
ATOM 697 C C . VAL A 1 93 ? -22.584 0.108 24.106 1.00 88.81 93 VAL A C 1
ATOM 699 O O . VAL A 1 93 ? -22.329 -1.077 23.894 1.00 88.81 93 VAL A O 1
ATOM 702 N N . ASP A 1 94 ? -23.566 0.737 23.461 1.00 89.75 94 ASP A N 1
ATOM 703 C CA . ASP A 1 94 ? -24.480 0.082 22.513 1.00 89.75 94 ASP A CA 1
ATOM 704 C C . ASP A 1 94 ? -23.938 -0.039 21.079 1.00 89.75 94 ASP A C 1
ATOM 706 O O . ASP A 1 94 ? -24.548 -0.709 20.245 1.00 89.75 94 ASP A O 1
ATOM 710 N N . VAL A 1 95 ? -22.782 0.559 20.774 1.00 87.50 95 VAL A N 1
ATOM 711 C CA . VAL A 1 95 ? -22.183 0.507 19.429 1.00 87.50 95 VAL A CA 1
ATOM 712 C C . VAL A 1 95 ? -21.555 -0.864 19.157 1.00 87.50 95 VAL A C 1
ATOM 714 O O . VAL A 1 95 ? -20.645 -1.267 19.858 1.00 87.50 95 VAL A O 1
ATOM 717 N N . SER A 1 96 ? -21.991 -1.619 18.148 1.00 85.06 96 SER A N 1
ATOM 718 C CA . SER A 1 96 ? -21.398 -2.939 17.855 1.00 85.06 96 SER A CA 1
ATOM 719 C C . SER A 1 96 ? -20.101 -2.832 17.049 1.00 85.06 96 SER A C 1
ATOM 721 O O . SER A 1 96 ? -20.072 -2.119 16.042 1.00 85.06 96 SER A O 1
ATOM 723 N N . VAL A 1 97 ? -19.074 -3.612 17.398 1.00 84.75 97 VAL A N 1
ATOM 724 C CA . VAL A 1 97 ? -17.887 -3.779 16.547 1.00 84.75 97 VAL A CA 1
ATOM 725 C C . VAL A 1 97 ? -18.155 -4.885 15.524 1.00 84.75 97 VAL A C 1
ATOM 727 O O . VAL A 1 97 ? -18.201 -6.068 15.859 1.00 84.75 97 VAL A O 1
ATOM 730 N N . GLU A 1 98 ? -18.350 -4.520 14.253 1.00 82.75 98 GLU A N 1
ATOM 731 C CA . GLU A 1 98 ? -18.540 -5.508 13.185 1.00 82.75 98 GLU A CA 1
ATOM 732 C C . GLU A 1 98 ? -17.248 -6.301 12.923 1.00 82.75 98 GLU A C 1
ATOM 734 O O . GLU A 1 98 ? -16.278 -5.789 12.357 1.00 82.75 98 GLU A O 1
ATOM 739 N N . VAL A 1 99 ? -17.254 -7.592 13.261 1.00 83.25 99 VAL A N 1
ATOM 740 C CA . VAL A 1 99 ? -16.149 -8.508 12.954 1.00 83.25 99 VAL A CA 1
ATOM 741 C C . VAL A 1 99 ? -16.302 -9.020 11.522 1.00 83.25 99 VAL A C 1
ATOM 743 O O . VAL A 1 99 ? -17.171 -9.837 11.220 1.00 83.25 99 VAL A O 1
ATOM 746 N N . LYS A 1 100 ? -15.456 -8.526 10.613 1.00 83.50 100 LYS A N 1
ATOM 747 C CA . LYS A 1 100 ? -15.439 -8.931 9.198 1.00 83.50 100 LYS A CA 1
ATOM 748 C C . LYS A 1 100 ? -14.056 -9.408 8.778 1.00 83.50 100 LYS A C 1
ATOM 750 O O . LYS A 1 100 ? -13.109 -8.624 8.777 1.00 83.50 100 LYS A O 1
ATOM 755 N N . GLY A 1 101 ? -13.984 -10.641 8.284 1.00 85.81 101 GLY A N 1
ATOM 756 C CA . GLY A 1 101 ? -12.764 -11.238 7.741 1.00 85.81 101 GLY A CA 1
ATOM 757 C C . GLY A 1 101 ? -12.340 -12.481 8.511 1.00 85.81 101 GLY A C 1
ATOM 758 O O . GLY A 1 101 ? -13.077 -12.974 9.357 1.00 85.81 101 GLY A O 1
ATOM 759 N N . ASN A 1 102 ? -11.157 -12.990 8.177 1.00 89.69 102 ASN A N 1
ATOM 760 C CA . ASN A 1 102 ? -10.551 -14.161 8.815 1.00 89.69 102 ASN A CA 1
ATOM 761 C C . ASN A 1 102 ? -9.035 -13.953 9.018 1.00 89.69 102 ASN A C 1
ATOM 763 O O . ASN A 1 102 ? -8.254 -14.900 8.995 1.00 89.69 102 ASN A O 1
ATOM 767 N N . ASP A 1 103 ? -8.629 -12.687 9.136 1.00 91.31 103 ASP A N 1
ATOM 768 C CA . ASP A 1 103 ? -7.249 -12.229 9.297 1.00 91.31 103 ASP A CA 1
ATOM 769 C C . ASP A 1 103 ? -6.990 -11.738 10.734 1.00 91.31 103 ASP A C 1
ATOM 771 O O . ASP A 1 103 ? -7.852 -11.810 11.617 1.00 91.31 103 ASP A O 1
ATOM 775 N N . GLU A 1 104 ? -5.784 -11.240 10.986 1.00 92.25 104 GLU A N 1
ATOM 776 C CA . GLU A 1 104 ? -5.373 -10.704 12.284 1.00 92.25 104 GLU A CA 1
ATOM 777 C C . GLU A 1 104 ? -6.198 -9.472 12.697 1.00 92.25 104 GLU A C 1
ATOM 779 O O . GLU A 1 104 ? -6.379 -9.222 13.890 1.00 92.25 104 GLU A O 1
ATOM 784 N N . ILE A 1 105 ? -6.741 -8.717 11.735 1.00 92.06 105 ILE A N 1
ATOM 785 C CA . ILE A 1 105 ? -7.590 -7.550 12.012 1.00 92.06 105 ILE A CA 1
ATOM 786 C C . ILE A 1 105 ? -8.979 -7.993 12.479 1.00 92.06 105 ILE A C 1
ATOM 788 O O . ILE A 1 105 ? -9.537 -7.388 13.394 1.00 92.06 105 ILE A O 1
ATOM 792 N N . ALA A 1 106 ? -9.524 -9.071 11.911 1.00 92.06 106 ALA A N 1
ATOM 793 C CA . ALA A 1 106 ? -10.764 -9.675 12.392 1.00 92.06 106 ALA A CA 1
ATOM 79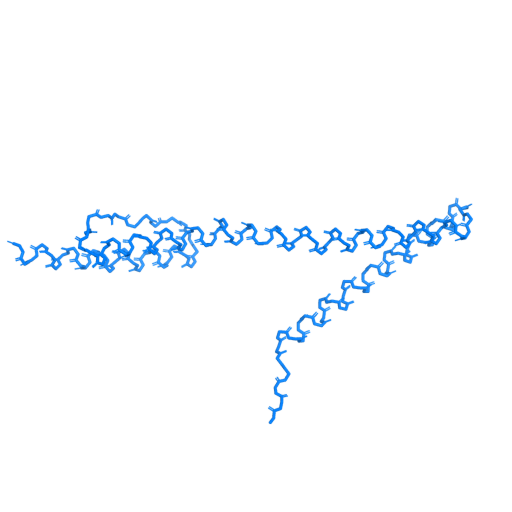4 C C . ALA A 1 106 ? -10.606 -10.224 13.820 1.00 92.06 106 ALA A C 1
ATOM 796 O O . ALA A 1 106 ? -11.462 -9.975 14.667 1.00 92.06 106 ALA A O 1
ATOM 797 N N . GLN A 1 107 ? -9.484 -10.887 14.119 1.00 94.25 107 GLN A N 1
ATOM 798 C CA . GLN A 1 107 ? -9.186 -11.354 15.480 1.00 94.25 107 GLN A CA 1
ATOM 799 C C . GLN A 1 107 ? -9.068 -10.188 16.476 1.00 94.25 107 GLN A C 1
ATOM 801 O O . GLN A 1 107 ? -9.562 -10.278 17.601 1.00 94.25 107 GLN A O 1
ATOM 806 N N . LEU A 1 108 ? -8.463 -9.069 16.057 1.00 92.81 108 LEU A N 1
ATOM 807 C CA . LEU A 1 108 ? -8.401 -7.846 16.859 1.00 92.81 108 LEU A CA 1
ATOM 808 C C . LEU A 1 108 ? -9.801 -7.271 17.131 1.00 92.81 108 LEU A C 1
ATOM 810 O O . LEU A 1 108 ? -10.118 -6.947 18.275 1.00 92.81 108 LEU A O 1
ATOM 814 N N . ALA A 1 109 ? -10.647 -7.180 16.102 1.00 93.25 109 ALA A N 1
ATOM 815 C CA . ALA A 1 109 ? -12.028 -6.716 16.237 1.00 93.25 109 ALA A CA 1
ATOM 816 C C . ALA A 1 109 ? -12.840 -7.603 17.197 1.00 93.25 109 ALA A C 1
ATOM 818 O O . ALA A 1 109 ? -13.578 -7.089 18.034 1.00 93.25 109 ALA A O 1
ATOM 819 N N . GLU A 1 110 ? -12.665 -8.925 17.125 1.00 94.75 110 GLU A N 1
ATOM 820 C CA . GLU A 1 110 ? -13.340 -9.874 18.015 1.00 94.75 110 GLU A CA 1
ATOM 821 C C . GLU A 1 110 ? -12.925 -9.686 19.482 1.00 94.75 110 GLU A C 1
ATOM 823 O O . GLU A 1 110 ? -13.764 -9.727 20.386 1.00 94.75 110 GLU A O 1
ATOM 828 N N . ALA A 1 111 ? -11.635 -9.453 19.737 1.00 94.19 111 ALA A N 1
ATOM 829 C CA . ALA A 1 111 ? -11.149 -9.159 21.081 1.00 94.19 111 ALA A CA 1
ATOM 830 C C . ALA A 1 111 ? -11.759 -7.857 21.633 1.00 94.19 111 ALA A C 1
ATOM 832 O O . ALA A 1 111 ? -12.188 -7.828 22.789 1.00 94.19 111 ALA A O 1
ATOM 833 N N . PHE A 1 112 ? -11.860 -6.810 20.809 1.00 92.94 112 PHE A N 1
ATOM 834 C CA . PHE A 1 112 ? -12.500 -5.553 21.209 1.00 92.94 112 PHE A CA 1
ATOM 835 C C . PHE A 1 112 ? -13.998 -5.701 21.468 1.00 92.94 112 PHE A C 1
ATOM 837 O O . PHE A 1 112 ? -14.498 -5.164 22.457 1.00 92.94 112 PHE A O 1
ATOM 844 N N . GLU A 1 113 ? -14.710 -6.476 20.653 1.00 94.12 113 GLU A N 1
ATOM 845 C CA . GLU A 1 113 ? -16.137 -6.722 20.863 1.00 94.12 113 GLU A CA 1
ATOM 846 C C . GLU A 1 113 ? -16.402 -7.419 22.208 1.00 94.12 113 GLU A C 1
ATOM 848 O O . GLU A 1 113 ? -17.321 -7.051 22.942 1.00 94.12 113 GLU A O 1
ATOM 853 N N . LYS A 1 114 ? -15.543 -8.370 22.600 1.00 94.00 114 LYS A N 1
ATOM 854 C CA . LYS A 1 114 ? -15.612 -9.017 23.924 1.00 94.00 114 LYS A CA 1
ATOM 855 C C . LYS A 1 114 ? -15.407 -8.021 25.070 1.00 94.00 114 LYS A C 1
ATOM 857 O O . LYS A 1 114 ? -16.102 -8.107 26.086 1.00 94.00 114 LYS A O 1
ATOM 862 N N . ILE A 1 115 ? -14.481 -7.070 24.915 1.00 93.19 115 ILE A N 1
ATOM 863 C CA . ILE A 1 115 ? -14.256 -6.001 25.901 1.00 93.19 115 ILE A CA 1
ATOM 864 C C . ILE A 1 115 ? -15.501 -5.121 26.009 1.00 93.19 115 ILE A C 1
ATOM 866 O O . ILE A 1 115 ? -15.995 -4.902 27.114 1.00 93.19 115 ILE A O 1
ATOM 870 N N . ARG A 1 116 ? -16.052 -4.673 24.877 1.00 93.88 116 ARG A N 1
ATOM 871 C CA . ARG A 1 116 ? -17.268 -3.856 24.855 1.00 93.88 116 ARG A CA 1
ATOM 872 C C . ARG A 1 116 ? -18.438 -4.544 25.555 1.00 93.88 116 A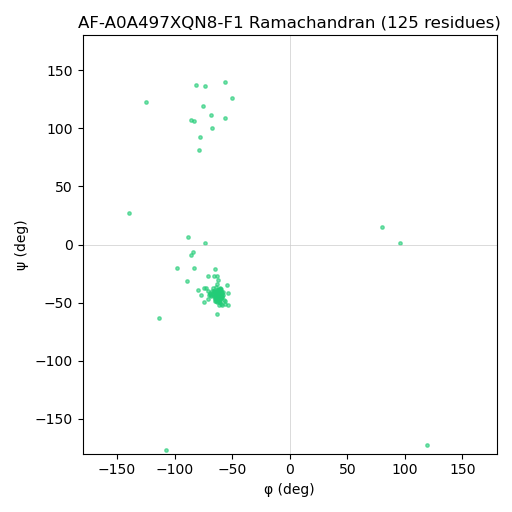RG A C 1
ATOM 874 O O . ARG A 1 116 ? -19.082 -3.919 26.391 1.00 93.88 116 ARG A O 1
ATOM 881 N N . LEU A 1 117 ? -18.706 -5.813 25.242 1.00 93.81 117 LEU A N 1
ATOM 882 C CA . LEU A 1 117 ? -19.789 -6.577 25.874 1.00 93.81 117 LEU A CA 1
ATOM 883 C C . LEU A 1 117 ? -19.605 -6.683 27.391 1.00 93.81 117 LEU A C 1
ATOM 885 O O . LEU A 1 117 ? -20.572 -6.564 28.138 1.00 93.81 117 LEU A O 1
ATOM 889 N N . SER A 1 118 ? -18.361 -6.852 27.842 1.00 93.19 118 SER A N 1
ATOM 890 C CA . SER A 1 118 ? -18.035 -6.872 29.270 1.00 93.19 118 SER A CA 1
ATOM 891 C C . SER A 1 118 ? -18.329 -5.522 29.930 1.00 93.19 118 SER A C 1
ATOM 893 O O . SER A 1 118 ? -18.933 -5.485 30.997 1.00 93.19 118 SER A O 1
ATOM 895 N N . ILE A 1 119 ? -17.957 -4.411 29.285 1.00 92.69 119 ILE A N 1
ATOM 896 C CA . ILE A 1 119 ? -18.256 -3.056 29.775 1.00 92.69 119 ILE A CA 1
ATOM 897 C C . ILE A 1 119 ? -19.769 -2.815 29.800 1.00 92.69 119 ILE A C 1
ATOM 899 O O . ILE A 1 119 ? -20.283 -2.337 30.806 1.00 92.69 119 ILE A O 1
ATOM 903 N N . LYS A 1 120 ? -20.492 -3.190 28.740 1.00 93.12 120 LYS A N 1
ATOM 904 C CA . LYS A 1 120 ? -21.953 -3.064 28.676 1.00 93.12 120 LYS A CA 1
ATOM 905 C C . LYS A 1 120 ? -22.637 -3.802 29.828 1.00 93.12 120 LYS A C 1
ATOM 907 O O . LYS A 1 120 ? -23.465 -3.216 30.514 1.00 93.12 120 LYS A O 1
ATOM 912 N N . ALA A 1 121 ? -22.237 -5.047 30.084 1.00 93.25 121 ALA A N 1
ATOM 913 C CA . ALA A 1 121 ? -22.775 -5.827 31.194 1.00 93.25 121 ALA A CA 1
ATOM 914 C C . ALA A 1 121 ? -22.515 -5.157 32.554 1.00 93.25 121 ALA A C 1
ATOM 916 O O . ALA A 1 121 ? -23.372 -5.198 33.427 1.00 93.25 121 ALA A O 1
ATOM 917 N N . LEU A 1 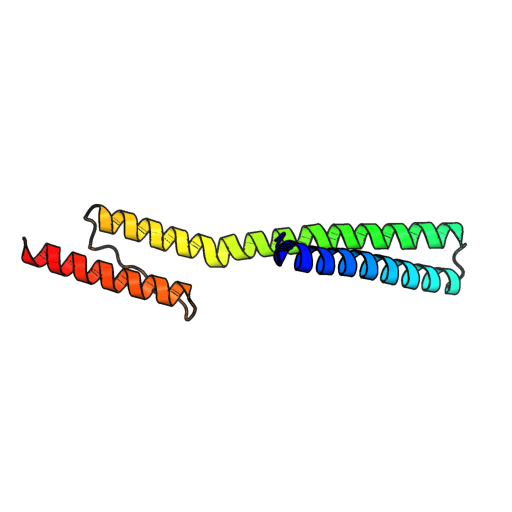122 ? -21.351 -4.523 32.740 1.00 92.50 122 LEU A N 1
ATOM 918 C CA . LEU A 1 122 ? -21.055 -3.770 33.962 1.00 92.50 122 LEU A CA 1
ATOM 919 C C . LEU A 1 122 ? -21.927 -2.516 34.097 1.00 92.50 122 LEU A C 1
ATOM 921 O O . LEU A 1 122 ? -22.379 -2.231 35.201 1.00 92.50 122 LEU A O 1
ATOM 925 N N . TYR A 1 123 ? -22.179 -1.791 33.004 1.00 89.50 123 TYR A N 1
ATOM 926 C CA . TYR A 1 123 ? -23.096 -0.645 33.005 1.00 89.50 123 TYR A CA 1
ATOM 927 C C . TYR A 1 123 ? -24.516 -1.067 33.410 1.00 89.50 123 TYR A C 1
ATOM 929 O O . TYR A 1 123 ? -25.085 -0.468 34.316 1.00 89.50 123 TYR A O 1
ATOM 937 N N . GLU A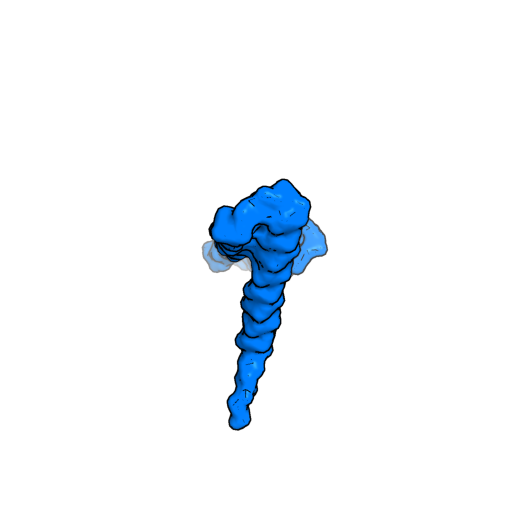 1 124 ? -25.036 -2.152 32.830 1.00 90.19 124 GLU A N 1
ATOM 938 C CA . GLU A 1 124 ? -26.376 -2.684 33.133 1.00 90.19 124 GLU A CA 1
ATOM 939 C C . GLU A 1 124 ? -26.533 -3.197 34.579 1.00 90.19 124 GLU A C 1
ATOM 941 O O . GLU A 1 124 ? -27.651 -3.319 35.064 1.00 90.19 124 GLU A O 1
ATOM 946 N N . MET A 1 125 ? -25.439 -3.530 35.278 1.00 90.19 125 MET A N 1
ATOM 947 C CA . MET A 1 125 ? -25.483 -3.956 36.688 1.00 90.19 125 MET A CA 1
ATOM 948 C C . MET A 1 125 ? -25.518 -2.791 37.684 1.00 90.19 125 MET A C 1
ATOM 950 O O . MET A 1 125 ? -25.829 -3.007 38.857 1.00 90.19 125 MET A O 1
ATOM 954 N N . VAL A 1 126 ? -25.093 -1.599 37.260 1.00 86.62 126 VAL A N 1
ATOM 955 C CA . VAL A 1 126 ? -24.963 -0.416 38.127 1.00 86.62 126 VAL A CA 1
ATOM 956 C C . VAL A 1 126 ? -26.175 0.516 38.002 1.00 86.62 126 VAL A C 1
ATOM 958 O O . VAL A 1 126 ? -26.404 1.319 38.907 1.00 86.62 126 VAL A O 1
ATOM 961 N N . GLU A 1 127 ? -26.940 0.402 36.916 1.00 65.31 127 GLU A N 1
ATOM 962 C CA . GLU A 1 127 ? -28.202 1.116 36.665 1.00 65.31 127 GLU A CA 1
ATOM 963 C C . GLU A 1 127 ? -29.411 0.412 37.311 1.00 65.31 127 GLU A C 1
ATOM 965 O O . GLU A 1 127 ? -30.262 1.129 37.890 1.00 65.31 127 GLU A O 1
#

Mean predicted aligned error: 8.92 Å

Organism: NCBI:txid246264

Foldseek 3Di:
DDDPPVVNVVVVVVVVVLVVVLVVQLVVQLVVCVVVVHDNVVSNVVSNVVSVVVSVCVVPVVVVVVVVCCVVVPVVLVVVLVVQLVCLVVVVLPDAQDQDDDDPSSVVSVVSRVVSVVSVVVVVVVD

Secondary structure (DSSP, 8-state):
-----HHHHHHHHHHHHHHHHHHHHHHHHHHHHHHTT--HHHHHHHHHHHHHHHHHHHHHHHHHHHHHHHIIIIIHHHHHHHHHHHHHHTT-TT------SSSHHHHHHHHHHHHHHHHHHH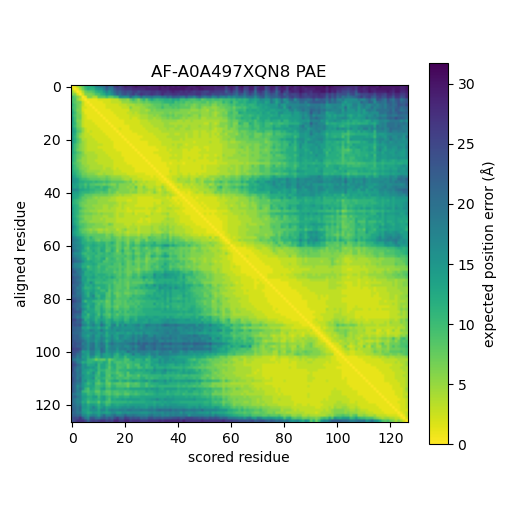HHHH-

Radius of gyration: 26.82 Å; Cα contacts (8 Å, |Δi|>4): 65; chains: 1; bounding box: 57×22×76 Å